Protein AF-A0A165YRF8-F1 (afdb_monomer_lite)

pLDDT: mean 79.05, std 19.68, range [34.28, 97.69]

Foldseek 3Di:
DDDDDDDDDDPPPDDPPDDPVVVLLVVLLVVVVVLVVVLVCCLVPPPCSVPLQPDFDPSVVPDPVLVVSLVVLVVVLVVLVVQLVVLVVQVPDPPDDPDDDDSVSSVLSSVLSVVLSVQCSGHNVSSVVCLVVCVGSSSPPPPPPPPPD

Sequence (149 aa):
MAAQVPGTQPPFFSPPPARNIAFEQFYNREILLDITTFIKNLIKYSPDGARWARLEGDEWRAEVMCTLIMNYLVDLRTREQSLWTEERARSDTPGRPEGSHDPRSHLETARGIGQVIEVISQGIPEFCSKWFSDDLVLGGKKKMSAVHE

Structure (mmCIF, N/CA/C/O backbone):
data_AF-A0A165YRF8-F1
#
_entry.id   AF-A0A165YRF8-F1
#
loop_
_atom_site.group_PDB
_atom_site.id
_atom_site.type_symbol
_atom_site.label_atom_id
_atom_site.label_alt_id
_atom_site.label_comp_id
_atom_site.label_asym_id
_atom_site.label_entity_id
_atom_site.label_seq_id
_atom_site.pdbx_PDB_ins_code
_atom_site.Cartn_x
_atom_site.Cartn_y
_atom_site.Cartn_z
_atom_site.occupancy
_atom_site.B_iso_or_equiv
_atom_site.auth_seq_id
_atom_site.auth_comp_id
_atom_site.auth_asym_id
_atom_site.auth_atom_id
_atom_site.pdbx_PDB_model_num
ATOM 1 N N . MET A 1 1 ? 26.354 17.738 -65.595 1.00 40.19 1 MET A N 1
ATOM 2 C CA . MET A 1 1 ? 26.433 16.469 -64.841 1.00 40.19 1 MET A CA 1
ATOM 3 C C . MET A 1 1 ? 26.232 16.801 -63.371 1.00 40.19 1 MET A C 1
ATOM 5 O O . MET A 1 1 ? 27.116 17.405 -62.785 1.00 40.19 1 MET A O 1
ATOM 9 N N . ALA A 1 2 ? 25.048 16.528 -62.822 1.00 39.34 2 ALA A N 1
ATOM 10 C CA . ALA A 1 2 ? 24.728 16.771 -61.415 1.00 39.34 2 ALA A CA 1
ATOM 11 C C . ALA A 1 2 ? 24.668 15.419 -60.692 1.00 39.34 2 ALA A C 1
ATOM 13 O O . ALA A 1 2 ? 23.962 14.518 -61.144 1.00 39.34 2 ALA A O 1
ATOM 14 N N . ALA A 1 3 ? 25.447 15.270 -59.621 1.00 45.94 3 ALA A N 1
ATOM 15 C CA . ALA A 1 3 ? 25.466 14.071 -58.794 1.00 45.94 3 ALA A CA 1
ATOM 16 C C . ALA A 1 3 ? 24.206 14.028 -57.915 1.00 45.94 3 ALA A C 1
ATOM 18 O O . ALA A 1 3 ? 23.936 14.965 -57.165 1.00 45.94 3 ALA A O 1
ATOM 19 N N . GLN A 1 4 ? 23.432 12.947 -58.020 1.00 41.69 4 GLN A N 1
ATOM 20 C CA . GLN A 1 4 ? 22.335 12.652 -57.102 1.00 41.69 4 GLN A CA 1
ATOM 21 C C . GLN A 1 4 ? 22.920 12.164 -55.773 1.00 41.69 4 GLN A C 1
ATOM 23 O O . GLN A 1 4 ? 23.625 11.158 -55.726 1.00 41.69 4 GLN A O 1
ATOM 28 N N . VAL A 1 5 ? 22.632 12.896 -54.699 1.00 52.56 5 VAL A N 1
ATOM 29 C CA . VAL A 1 5 ? 22.923 12.479 -53.324 1.00 52.56 5 VAL A CA 1
ATOM 30 C C . VAL A 1 5 ? 21.911 11.387 -52.942 1.00 52.56 5 VAL A C 1
ATOM 32 O O . VAL A 1 5 ? 20.710 11.622 -53.105 1.00 52.56 5 VAL A O 1
ATOM 35 N N . PRO A 1 6 ? 22.336 10.201 -52.465 1.00 47.78 6 PRO A N 1
ATOM 36 C CA . PRO A 1 6 ? 21.413 9.144 -52.069 1.00 47.78 6 PRO A CA 1
ATOM 37 C C . PRO A 1 6 ? 20.587 9.590 -50.863 1.00 47.78 6 PRO A C 1
ATOM 39 O O . PRO A 1 6 ? 21.135 10.059 -49.865 1.00 47.78 6 PRO A O 1
ATOM 42 N N . GLY A 1 7 ? 19.267 9.447 -50.978 1.00 47.25 7 GLY A N 1
ATOM 43 C CA . GLY A 1 7 ? 18.309 9.812 -49.946 1.00 47.25 7 GLY A CA 1
ATOM 44 C C . GLY A 1 7 ? 18.581 9.086 -48.633 1.00 47.25 7 GLY A C 1
ATOM 45 O O . GLY A 1 7 ? 18.598 7.858 -48.569 1.00 47.25 7 GLY A O 1
ATOM 46 N N . THR A 1 8 ? 18.762 9.869 -47.577 1.00 47.31 8 THR A N 1
ATOM 47 C CA . THR A 1 8 ? 18.742 9.427 -46.188 1.00 47.31 8 THR A CA 1
ATOM 48 C C . THR A 1 8 ? 17.373 8.804 -45.914 1.00 47.31 8 THR A C 1
ATOM 50 O O . THR A 1 8 ? 16.366 9.510 -45.845 1.00 47.31 8 THR A O 1
ATOM 53 N N . GLN A 1 9 ? 17.309 7.475 -45.801 1.00 50.47 9 GLN A N 1
ATOM 54 C CA . GLN A 1 9 ? 16.126 6.803 -45.267 1.00 50.47 9 GLN A CA 1
ATOM 55 C C . GLN A 1 9 ? 15.845 7.370 -43.865 1.00 50.47 9 GLN A C 1
ATOM 57 O O . GLN A 1 9 ? 16.775 7.446 -43.055 1.00 50.47 9 GLN A O 1
ATOM 62 N N . PRO A 1 10 ? 14.603 7.781 -43.550 1.00 49.47 10 PRO A N 1
ATOM 63 C CA . PRO A 1 10 ? 14.254 8.126 -42.181 1.00 49.47 10 PRO A CA 1
ATOM 64 C C . PRO A 1 10 ? 14.479 6.897 -41.284 1.00 49.47 10 PRO A C 1
ATOM 66 O O . PRO A 1 10 ? 14.277 5.769 -41.747 1.00 49.47 10 PRO A O 1
ATOM 69 N N . PRO A 1 11 ? 14.905 7.081 -40.021 1.00 51.44 11 PRO A N 1
ATOM 70 C CA . PRO A 1 11 ? 15.089 5.963 -39.110 1.00 51.44 11 PRO A CA 1
ATOM 71 C C . PRO A 1 11 ? 13.772 5.191 -39.009 1.00 51.44 11 PRO A C 1
ATOM 73 O O . PRO A 1 11 ? 12.718 5.771 -38.738 1.00 51.44 11 PRO A O 1
ATOM 76 N N . PHE A 1 12 ? 13.837 3.885 -39.272 1.00 48.25 12 PHE A N 1
ATOM 77 C CA . PHE A 1 12 ? 12.741 2.960 -39.024 1.00 48.25 12 PHE A CA 1
ATOM 78 C C . PHE A 1 12 ? 12.360 3.081 -37.545 1.00 48.25 12 PHE A C 1
ATOM 80 O O . PHE A 1 12 ? 13.074 2.600 -36.666 1.00 48.25 12 PHE A O 1
ATOM 87 N N . PHE A 1 13 ? 11.246 3.755 -37.262 1.00 46.62 13 PHE A N 1
ATOM 88 C CA . PHE A 1 13 ? 10.611 3.690 -35.957 1.00 46.62 13 PHE A CA 1
ATOM 89 C C . PHE A 1 13 ? 10.066 2.273 -35.803 1.00 46.62 13 PHE A C 1
ATOM 91 O O . PHE A 1 13 ? 8.979 1.959 -36.289 1.00 46.62 13 PHE A O 1
ATOM 98 N N . SER A 1 14 ? 10.841 1.400 -35.162 1.00 43.69 14 SER A N 1
ATOM 99 C CA . SER A 1 14 ? 10.311 0.133 -34.677 1.00 43.69 14 SER A CA 1
ATOM 100 C C . SER A 1 14 ? 9.107 0.446 -33.784 1.00 43.69 14 SER A C 1
ATOM 102 O O . SER A 1 14 ? 9.237 1.276 -32.875 1.00 43.69 14 SER A O 1
ATOM 104 N N . PRO A 1 15 ? 7.929 -0.155 -34.028 1.00 47.84 15 PRO A N 1
ATOM 105 C CA . PRO A 1 15 ? 6.814 -0.006 -33.110 1.00 47.84 15 PRO A CA 1
ATOM 106 C C . PRO A 1 15 ? 7.275 -0.453 -31.716 1.00 47.84 15 PRO A C 1
ATOM 108 O O . PRO A 1 15 ? 8.045 -1.415 -31.611 1.00 47.84 15 PRO A O 1
ATOM 111 N N . PRO A 1 16 ? 6.858 0.242 -30.642 1.00 54.28 16 PRO A N 1
ATOM 112 C CA . PRO A 1 16 ? 7.193 -0.185 -29.294 1.00 54.28 16 PRO A CA 1
ATOM 113 C C . PRO A 1 16 ? 6.757 -1.646 -29.107 1.00 54.28 16 PRO A C 1
ATOM 115 O O . PRO A 1 16 ? 5.730 -2.042 -29.672 1.00 54.28 16 PRO A O 1
ATOM 118 N N . PRO A 1 17 ? 7.525 -2.452 -28.350 1.00 56.06 17 PRO A N 1
ATOM 119 C CA . PRO A 1 17 ? 7.195 -3.852 -28.128 1.00 56.06 17 PRO A CA 1
ATOM 120 C C . PRO A 1 17 ? 5.745 -3.977 -27.655 1.00 56.06 17 PRO A C 1
ATOM 122 O O . PRO A 1 17 ? 5.265 -3.167 -26.857 1.00 56.06 17 PRO A O 1
ATOM 125 N N . ALA A 1 18 ? 5.032 -4.966 -28.198 1.00 59.34 18 ALA A N 1
ATOM 126 C CA . ALA A 1 18 ? 3.636 -5.194 -27.863 1.00 59.34 18 ALA A CA 1
ATOM 127 C C . ALA A 1 18 ? 3.495 -5.374 -26.344 1.00 59.34 18 ALA A C 1
ATOM 129 O O . ALA A 1 18 ? 4.175 -6.203 -25.738 1.00 59.34 18 ALA A O 1
ATOM 130 N N . ARG A 1 19 ? 2.614 -4.574 -25.737 1.00 62.22 19 ARG A N 1
ATOM 131 C CA . ARG A 1 19 ? 2.333 -4.593 -24.299 1.00 62.22 19 ARG A CA 1
ATOM 132 C C . ARG A 1 19 ? 1.914 -6.004 -23.887 1.00 62.22 19 ARG A C 1
ATOM 134 O O . ARG A 1 19 ? 0.892 -6.502 -24.364 1.00 62.22 19 ARG A O 1
ATOM 141 N N . ASN A 1 20 ? 2.659 -6.635 -22.982 1.00 71.50 20 ASN A N 1
ATOM 142 C CA . ASN A 1 20 ? 2.244 -7.907 -22.396 1.00 71.50 20 ASN A CA 1
ATOM 143 C C . ASN A 1 20 ? 1.233 -7.639 -21.272 1.00 71.50 20 ASN A C 1
ATOM 145 O O . ASN A 1 20 ? 1.565 -7.639 -20.089 1.00 71.50 20 ASN A O 1
ATOM 149 N N . ILE A 1 21 ? -0.012 -7.375 -21.674 1.00 71.88 21 ILE A N 1
ATOM 150 C CA . ILE A 1 21 ? -1.121 -7.024 -20.775 1.00 71.88 21 ILE A CA 1
ATOM 151 C C . ILE A 1 21 ? -1.328 -8.099 -19.696 1.00 71.88 21 ILE A C 1
ATOM 153 O O . ILE A 1 21 ? -1.638 -7.764 -18.558 1.00 71.88 21 ILE A O 1
ATOM 157 N N . ALA A 1 22 ? -1.126 -9.377 -20.031 1.00 74.81 22 ALA A N 1
ATOM 158 C CA . ALA A 1 22 ? -1.277 -10.479 -19.085 1.00 74.81 22 ALA A CA 1
ATOM 159 C C . ALA A 1 22 ? -0.212 -10.440 -17.976 1.00 74.81 22 ALA A C 1
ATOM 161 O O . ALA A 1 22 ? -0.542 -10.627 -16.807 1.00 74.81 22 ALA A O 1
ATOM 162 N N . PHE A 1 23 ? 1.045 -10.151 -18.330 1.00 77.38 23 PHE A N 1
ATOM 163 C CA . PHE A 1 23 ? 2.120 -9.984 -17.351 1.00 77.38 23 PHE A CA 1
ATOM 164 C C . PHE A 1 23 ? 1.865 -8.789 -16.430 1.00 77.38 23 PHE A C 1
ATOM 166 O O . PHE A 1 23 ? 1.986 -8.916 -15.219 1.00 77.38 23 PHE A O 1
ATOM 173 N N . GLU A 1 24 ? 1.464 -7.646 -16.986 1.00 76.56 24 GLU A N 1
ATOM 174 C CA . GLU A 1 24 ? 1.202 -6.438 -16.198 1.00 76.56 24 GLU A CA 1
ATOM 175 C C . GLU A 1 24 ? 0.030 -6.627 -15.224 1.00 76.56 24 GLU A 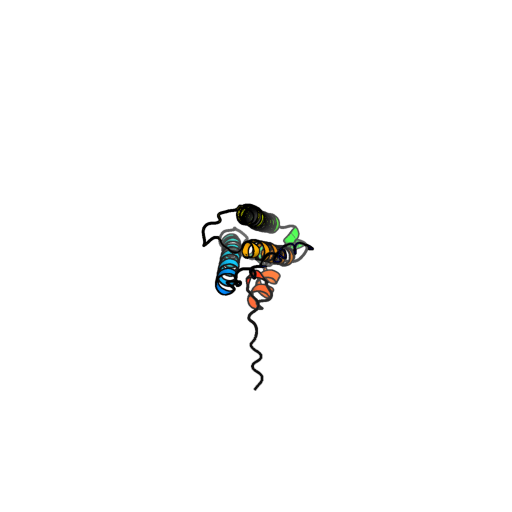C 1
ATOM 177 O O . GLU A 1 24 ? 0.110 -6.232 -14.064 1.00 76.56 24 GLU A O 1
ATOM 182 N N . GLN A 1 25 ? -1.047 -7.284 -15.668 1.00 79.00 25 GLN A N 1
ATOM 183 C CA . GLN A 1 25 ? -2.170 -7.640 -14.798 1.00 79.00 25 GLN A CA 1
ATOM 184 C C . GLN A 1 25 ? -1.748 -8.603 -13.687 1.00 79.00 25 GLN A C 1
ATOM 186 O O . GLN A 1 25 ? -2.156 -8.424 -12.542 1.00 79.00 25 GLN A O 1
ATOM 191 N N . PHE A 1 26 ? -0.929 -9.606 -14.013 1.00 83.69 26 PHE A N 1
ATOM 192 C CA . PHE A 1 26 ? -0.389 -10.532 -13.023 1.00 83.69 26 PHE A CA 1
ATOM 193 C C . PHE A 1 26 ? 0.481 -9.798 -11.994 1.00 83.69 26 PHE A C 1
ATOM 195 O O . PHE A 1 26 ? 0.231 -9.911 -10.800 1.00 83.69 26 PHE A O 1
ATOM 202 N N . TYR A 1 27 ? 1.432 -8.981 -12.450 1.00 85.19 27 TYR A N 1
ATOM 203 C CA . TYR A 1 27 ? 2.335 -8.215 -11.591 1.00 85.19 27 TYR A CA 1
ATOM 204 C C . TYR A 1 27 ? 1.581 -7.256 -10.660 1.00 85.19 27 TYR A C 1
ATOM 206 O O . TYR A 1 27 ? 1.788 -7.268 -9.448 1.00 85.19 27 TYR A O 1
ATOM 214 N N . ASN A 1 28 ? 0.637 -6.480 -11.202 1.00 86.31 28 ASN A N 1
ATOM 215 C CA . ASN A 1 28 ? -0.192 -5.574 -10.405 1.00 86.31 28 ASN A CA 1
ATOM 216 C C . ASN A 1 28 ? -1.015 -6.321 -9.351 1.00 86.31 28 ASN A C 1
ATOM 218 O O . ASN A 1 28 ? -1.148 -5.842 -8.224 1.00 86.31 28 ASN A O 1
ATOM 222 N N . ARG A 1 29 ? -1.533 -7.505 -9.696 1.00 86.31 29 ARG A N 1
ATOM 223 C CA . ARG A 1 29 ? -2.290 -8.348 -8.771 1.00 86.31 29 ARG A CA 1
ATOM 224 C C . ARG A 1 29 ? -1.423 -8.896 -7.640 1.00 86.31 29 ARG A C 1
ATOM 226 O O . ARG A 1 29 ? -1.908 -8.945 -6.514 1.00 86.31 29 ARG A O 1
ATOM 233 N N . GLU A 1 30 ? -0.176 -9.273 -7.911 1.00 90.25 30 GLU A N 1
ATOM 234 C CA . GLU A 1 30 ? 0.765 -9.731 -6.878 1.00 90.25 30 GLU A CA 1
ATOM 235 C C . GLU A 1 30 ? 1.088 -8.606 -5.886 1.00 90.25 30 GLU A C 1
ATOM 237 O O . GLU A 1 30 ? 0.945 -8.787 -4.681 1.00 90.25 30 GLU A O 1
ATOM 242 N N . ILE A 1 31 ? 1.400 -7.402 -6.375 1.00 92.00 31 ILE A N 1
ATOM 243 C CA . ILE A 1 31 ? 1.648 -6.225 -5.519 1.00 92.00 31 ILE A CA 1
ATOM 244 C C . ILE A 1 31 ? 0.435 -5.915 -4.641 1.00 92.00 31 ILE A C 1
ATOM 246 O O . ILE A 1 31 ? 0.533 -5.591 -3.457 1.00 92.00 31 ILE A O 1
ATOM 250 N N . LEU A 1 32 ? -0.743 -6.034 -5.230 1.00 90.44 32 LEU A N 1
ATOM 251 C CA . LEU A 1 32 ? -1.994 -5.795 -4.551 1.00 90.44 32 LEU A CA 1
ATOM 252 C C . LEU A 1 32 ? -2.317 -6.893 -3.507 1.00 90.44 32 LEU A C 1
ATOM 254 O O . LEU A 1 32 ? -2.858 -6.602 -2.432 1.00 90.44 32 LEU A O 1
ATOM 258 N N . LEU A 1 33 ? -1.946 -8.145 -3.782 1.00 91.50 33 LEU A N 1
ATOM 259 C CA . LEU A 1 33 ? -2.013 -9.253 -2.828 1.00 91.50 33 LEU A CA 1
ATOM 260 C C . LEU A 1 33 ? -1.048 -9.043 -1.652 1.00 91.50 33 LEU A C 1
ATOM 262 O O . LEU A 1 33 ? -1.427 -9.296 -0.507 1.00 91.50 33 LEU A O 1
ATOM 266 N N . ASP A 1 34 ? 0.153 -8.532 -1.907 1.00 94.31 34 ASP A N 1
ATOM 267 C CA . ASP A 1 34 ? 1.128 -8.202 -0.864 1.00 94.31 34 ASP A CA 1
ATOM 268 C C . ASP A 1 34 ? 0.587 -7.122 0.079 1.00 94.31 34 ASP A C 1
ATOM 270 O O . ASP A 1 34 ? 0.587 -7.307 1.300 1.00 94.31 34 ASP A O 1
ATOM 274 N N . ILE A 1 35 ? 0.025 -6.040 -0.473 1.00 95.12 35 ILE A N 1
ATOM 275 C CA . ILE A 1 35 ? -0.603 -4.967 0.313 1.00 95.12 35 ILE A CA 1
ATOM 276 C C . ILE A 1 35 ? -1.739 -5.515 1.185 1.00 95.12 35 ILE A C 1
ATOM 278 O O . ILE A 1 35 ? -1.785 -5.269 2.394 1.00 95.12 35 ILE A O 1
ATOM 282 N N . THR A 1 36 ? -2.665 -6.274 0.594 1.00 93.94 36 THR A N 1
ATOM 283 C CA . THR A 1 36 ? -3.811 -6.824 1.338 1.00 93.94 36 THR A CA 1
ATOM 284 C C . THR A 1 36 ? -3.378 -7.821 2.405 1.00 93.94 36 THR A C 1
ATOM 286 O O . THR A 1 36 ? -3.933 -7.822 3.506 1.00 93.94 36 THR A O 1
ATOM 289 N N . THR A 1 37 ? -2.365 -8.638 2.123 1.00 95.56 37 THR A N 1
ATOM 290 C CA . THR A 1 37 ? -1.791 -9.588 3.082 1.00 95.56 37 THR A CA 1
ATOM 291 C C . THR A 1 37 ? -1.132 -8.861 4.247 1.00 95.56 37 THR A C 1
ATOM 293 O O . THR A 1 37 ? -1.368 -9.224 5.401 1.00 95.56 37 THR A O 1
ATOM 296 N N . PHE A 1 38 ? -0.367 -7.804 3.971 1.00 96.25 38 PHE A N 1
ATOM 297 C CA . PHE A 1 38 ? 0.239 -6.964 4.997 1.00 96.25 38 PHE A CA 1
ATOM 298 C C . PHE A 1 38 ? -0.820 -6.364 5.932 1.00 96.25 38 PHE A C 1
ATOM 300 O O . PHE A 1 38 ? -0.766 -6.582 7.145 1.00 96.25 38 PHE A O 1
ATOM 307 N N . ILE A 1 39 ? -1.841 -5.707 5.374 1.00 96.06 39 ILE A N 1
ATOM 308 C CA . ILE A 1 39 ? -2.932 -5.099 6.153 1.00 96.06 39 ILE A CA 1
ATOM 309 C C . ILE A 1 39 ? -3.680 -6.165 6.960 1.00 96.06 39 ILE A C 1
ATOM 311 O O . ILE A 1 39 ? -3.896 -6.004 8.160 1.00 96.06 39 ILE A O 1
ATOM 315 N N . LYS A 1 40 ? -4.033 -7.296 6.339 1.00 95.81 40 LYS A N 1
ATOM 316 C CA . LYS A 1 40 ? -4.729 -8.400 7.014 1.00 95.81 40 LYS A CA 1
ATOM 317 C C . LYS A 1 40 ? -3.925 -8.948 8.191 1.00 95.81 40 LYS A C 1
ATOM 319 O O . LYS A 1 40 ? -4.504 -9.252 9.235 1.00 95.81 40 LYS A O 1
ATOM 324 N N . ASN A 1 41 ? -2.610 -9.073 8.040 1.00 96.62 41 ASN A N 1
ATOM 325 C CA . ASN A 1 41 ? -1.736 -9.525 9.115 1.00 96.62 41 ASN A CA 1
ATOM 326 C C . ASN A 1 41 ? -1.678 -8.500 10.252 1.00 96.62 41 ASN A C 1
ATOM 328 O O . ASN A 1 41 ? -1.793 -8.896 11.410 1.00 96.62 41 ASN A O 1
ATOM 332 N N . LEU A 1 42 ? -1.597 -7.202 9.950 1.00 96.31 42 LEU A N 1
ATOM 333 C CA . LEU A 1 42 ? -1.675 -6.164 10.981 1.00 96.31 42 LEU A CA 1
ATOM 334 C C . LEU A 1 42 ? -2.985 -6.248 11.765 1.00 96.31 42 LEU A C 1
ATOM 336 O O . LEU A 1 42 ? -2.958 -6.260 12.992 1.00 96.31 42 LEU A O 1
ATOM 340 N N . ILE A 1 43 ? -4.125 -6.382 11.084 1.00 96.56 43 ILE A N 1
ATOM 341 C CA . ILE A 1 43 ? -5.435 -6.515 11.742 1.00 96.56 43 ILE A CA 1
ATOM 342 C C . ILE A 1 43 ? -5.484 -7.775 12.613 1.00 96.56 43 ILE A C 1
ATOM 344 O O . ILE A 1 43 ? -5.992 -7.746 13.727 1.00 96.56 43 ILE A O 1
ATOM 348 N N . LYS A 1 44 ? -4.963 -8.900 12.119 1.00 96.88 44 LYS A N 1
ATOM 349 C CA . LYS A 1 44 ? -5.035 -10.183 12.827 1.00 96.88 44 LYS A CA 1
ATOM 350 C C . LYS A 1 44 ? -4.141 -10.238 14.066 1.00 96.88 44 LYS A C 1
ATOM 352 O O . LYS A 1 44 ? -4.508 -10.891 15.039 1.00 96.88 44 LYS A O 1
ATOM 357 N N . TYR A 1 45 ? -2.959 -9.631 13.997 1.00 96.62 45 TYR A N 1
ATOM 358 C CA . TYR A 1 45 ? -1.915 -9.802 15.008 1.00 96.62 45 TYR A CA 1
ATOM 359 C C . TYR A 1 45 ? -1.723 -8.582 15.920 1.00 96.62 45 TYR A C 1
ATOM 361 O O . TYR A 1 45 ? -0.993 -8.688 16.903 1.00 96.62 45 TYR A O 1
ATOM 369 N N . SER A 1 46 ? -2.375 -7.447 15.647 1.00 95.38 46 SER A N 1
ATOM 370 C CA . SER A 1 46 ? -2.380 -6.308 16.574 1.00 95.38 46 SER A CA 1
ATOM 371 C C . SER A 1 46 ? -3.403 -6.503 17.710 1.00 95.38 46 SER A C 1
ATOM 373 O O . SER A 1 46 ? -4.498 -7.015 17.462 1.00 95.38 46 SER A O 1
ATOM 375 N N . PRO A 1 47 ? -3.088 -6.086 18.955 1.00 93.69 47 PRO A N 1
ATOM 376 C CA . PRO A 1 47 ? -3.971 -6.270 20.114 1.00 93.69 47 PRO A CA 1
ATOM 377 C C . PRO A 1 47 ? -5.379 -5.675 19.958 1.00 93.69 47 PRO A C 1
ATOM 379 O O . PRO A 1 47 ? -6.343 -6.228 20.480 1.00 93.69 47 PRO A O 1
ATOM 382 N N . ASP A 1 48 ? -5.511 -4.569 19.230 1.00 94.50 48 ASP A N 1
ATOM 383 C CA . ASP A 1 48 ? -6.766 -3.861 18.975 1.00 94.50 48 ASP A CA 1
ATOM 384 C C . ASP A 1 48 ? -7.105 -3.779 17.475 1.00 94.50 48 ASP A C 1
ATOM 386 O O . ASP A 1 48 ? -7.866 -2.912 17.049 1.00 94.50 48 ASP A O 1
ATOM 390 N N . GLY A 1 49 ? -6.604 -4.740 16.688 1.00 94.50 49 GLY A N 1
ATOM 391 C CA . GLY A 1 49 ? -6.838 -4.907 15.249 1.00 94.50 49 GLY A CA 1
ATOM 392 C C . GLY A 1 49 ? -8.261 -4.659 14.784 1.00 94.50 49 GLY A C 1
ATOM 393 O O . GLY A 1 49 ? -8.522 -3.867 13.882 1.00 94.50 49 GLY A O 1
ATOM 394 N N . ALA A 1 50 ? -9.207 -5.324 15.442 1.00 95.56 50 ALA A N 1
ATOM 395 C CA . ALA A 1 50 ? -10.621 -5.219 15.108 1.00 95.56 50 ALA A CA 1
ATOM 396 C C . ALA A 1 50 ? -11.220 -3.830 15.395 1.00 95.56 50 ALA A C 1
ATOM 398 O O . ALA A 1 50 ? -12.242 -3.491 14.799 1.00 95.56 50 ALA A O 1
ATOM 399 N N . ARG A 1 51 ? -10.620 -3.052 16.309 1.00 97.25 51 ARG A N 1
ATOM 400 C CA . ARG A 1 51 ? -11.062 -1.697 16.660 1.00 97.25 51 ARG A CA 1
ATOM 401 C C . ARG A 1 51 ? -10.592 -0.713 15.600 1.00 97.25 51 ARG A C 1
ATOM 403 O O . ARG A 1 51 ? -11.429 -0.106 14.941 1.00 97.25 51 ARG A O 1
ATOM 410 N N . TRP A 1 52 ? -9.278 -0.579 15.414 1.00 96.38 52 TRP A N 1
ATOM 411 C CA . TRP A 1 52 ? -8.742 0.460 14.532 1.00 96.38 52 TRP A CA 1
ATOM 412 C C . TRP A 1 52 ? -9.081 0.215 13.058 1.00 96.38 52 TRP A C 1
ATOM 414 O O . TRP A 1 52 ? -9.250 1.169 12.310 1.00 96.38 52 TRP A O 1
ATOM 424 N N . ALA A 1 53 ? -9.268 -1.040 12.634 1.00 96.44 53 ALA A N 1
ATOM 425 C CA . ALA A 1 53 ? -9.624 -1.364 11.249 1.00 96.44 53 ALA A CA 1
ATOM 426 C C . ALA A 1 53 ? -11.038 -0.917 10.836 1.00 96.44 53 ALA A C 1
ATOM 428 O O . ALA A 1 53 ? -11.378 -0.987 9.658 1.00 96.44 53 ALA A O 1
ATOM 429 N N . ARG A 1 54 ? -11.876 -0.508 11.795 1.00 96.75 54 ARG A N 1
ATOM 430 C CA . ARG A 1 54 ? -13.225 0.024 11.547 1.00 96.75 54 ARG A CA 1
ATOM 431 C C . ARG A 1 54 ? -13.277 1.547 11.568 1.00 96.75 54 ARG A C 1
ATOM 433 O O . ARG A 1 54 ? -14.343 2.100 11.331 1.00 96.75 54 ARG A O 1
ATOM 440 N N . LEU A 1 55 ? -12.172 2.202 11.916 1.00 96.88 55 LEU A N 1
ATOM 441 C CA . LEU A 1 55 ? -12.112 3.653 11.965 1.00 96.88 55 LEU A CA 1
ATOM 442 C C . LEU A 1 55 ? -12.018 4.218 10.548 1.00 96.88 55 LEU A C 1
ATOM 444 O O . LEU A 1 55 ? -11.445 3.602 9.644 1.00 96.88 55 LEU A O 1
ATOM 448 N N . GLU A 1 56 ? -12.562 5.417 10.386 1.00 95.94 56 GLU A N 1
ATOM 449 C CA . GLU A 1 56 ? -12.600 6.165 9.133 1.00 95.94 56 GLU A CA 1
ATOM 450 C C . GLU A 1 56 ? -12.306 7.644 9.407 1.00 95.94 56 GLU A C 1
ATOM 452 O O . GLU A 1 56 ? -12.347 8.109 10.550 1.00 95.94 56 GLU A O 1
ATOM 457 N N . GLY A 1 57 ? -11.992 8.397 8.353 1.00 94.25 57 GLY A N 1
ATOM 458 C CA . GLY A 1 57 ? -11.816 9.844 8.440 1.00 94.25 57 GLY A CA 1
ATOM 459 C C . GLY A 1 57 ? -10.731 10.252 9.440 1.00 94.25 57 GLY A C 1
ATOM 460 O O . GLY A 1 57 ? -9.615 9.737 9.410 1.00 94.25 57 GLY A O 1
ATOM 461 N N . ASP A 1 58 ? -11.038 11.215 10.304 1.00 95.88 58 ASP A N 1
ATOM 462 C CA . ASP A 1 58 ? -10.051 11.800 11.218 1.00 95.88 58 ASP A CA 1
ATOM 463 C C . ASP A 1 58 ? -9.648 10.850 12.352 1.00 95.88 58 ASP A C 1
ATOM 465 O O . ASP A 1 58 ? -8.486 10.849 12.759 1.00 95.88 58 ASP A O 1
ATOM 469 N N . GLU A 1 59 ? -10.565 9.995 12.813 1.00 95.94 59 GLU A N 1
ATOM 470 C CA . GLU A 1 59 ? -10.261 8.978 13.827 1.00 95.94 59 GLU A CA 1
ATOM 471 C C . GLU A 1 59 ? -9.229 7.986 13.296 1.00 95.94 59 GLU A C 1
ATOM 473 O O . GLU A 1 59 ? -8.263 7.662 13.981 1.00 95.94 59 GLU A O 1
ATOM 478 N N . TRP A 1 60 ? -9.381 7.572 12.037 1.00 96.81 60 TRP A N 1
ATOM 479 C CA . TRP A 1 60 ? -8.399 6.733 11.365 1.00 96.81 60 TRP A CA 1
ATOM 480 C C . TRP A 1 60 ? -7.054 7.438 11.176 1.00 96.81 60 TRP A C 1
ATOM 482 O O . TRP A 1 60 ? -6.010 6.853 11.460 1.00 96.81 60 TRP A O 1
ATOM 492 N N . ARG A 1 61 ? -7.049 8.703 10.736 1.00 94.88 61 ARG A N 1
ATOM 493 C CA . ARG A 1 61 ? -5.806 9.476 10.542 1.00 94.88 61 ARG A CA 1
ATOM 494 C C . ARG A 1 61 ? -5.009 9.666 11.833 1.00 94.88 61 ARG A C 1
ATOM 496 O O . ARG A 1 61 ? -3.793 9.827 11.763 1.00 94.88 61 ARG A O 1
ATOM 503 N N . ALA A 1 62 ? -5.674 9.658 12.986 1.00 95.31 62 ALA A N 1
ATOM 504 C CA . ALA A 1 62 ? -5.028 9.765 14.289 1.00 95.31 62 ALA A CA 1
ATOM 505 C C . ALA A 1 62 ? -4.390 8.445 14.771 1.00 95.31 62 ALA A C 1
ATOM 507 O O . ALA A 1 62 ? -3.559 8.469 15.679 1.00 95.31 62 ALA A O 1
ATOM 508 N N . GLU A 1 63 ? -4.745 7.296 14.185 1.00 95.69 63 GLU A N 1
ATOM 509 C CA . GLU A 1 63 ? -4.217 5.995 14.601 1.00 95.69 63 GLU A CA 1
ATOM 510 C C . GLU A 1 63 ? -2.769 5.773 14.145 1.00 95.69 63 GLU A C 1
ATOM 512 O O . GLU A 1 63 ? -2.391 5.987 12.988 1.00 95.69 63 GLU A O 1
ATOM 517 N N . VAL A 1 64 ? -1.956 5.201 15.037 1.00 95.88 64 VAL A N 1
ATOM 518 C CA . VAL A 1 64 ? -0.570 4.801 14.726 1.00 95.88 64 VAL A CA 1
ATOM 519 C C . VAL A 1 64 ? -0.530 3.793 13.573 1.00 95.88 64 VAL A C 1
ATOM 521 O O . VAL A 1 64 ? 0.378 3.828 12.741 1.00 95.88 64 VAL A O 1
ATOM 524 N N . MET A 1 65 ? -1.538 2.923 13.484 1.00 96.19 65 MET A N 1
ATOM 525 C CA . MET A 1 65 ? -1.642 1.924 12.418 1.00 96.19 65 MET A CA 1
ATOM 526 C C . MET A 1 65 ? -1.840 2.556 11.043 1.00 96.19 65 MET A C 1
ATOM 528 O O . MET A 1 65 ? -1.271 2.060 10.071 1.00 96.19 65 MET A O 1
ATOM 532 N N . CYS A 1 66 ? -2.557 3.682 10.960 1.00 96.06 66 CYS A N 1
ATOM 533 C CA . CYS A 1 66 ? -2.655 4.452 9.725 1.00 96.06 66 CYS A CA 1
ATOM 534 C C . CYS A 1 66 ? -1.269 4.914 9.278 1.00 96.06 66 CYS A C 1
ATOM 536 O O . CYS A 1 66 ? -0.857 4.629 8.158 1.00 96.06 66 CYS A O 1
ATOM 538 N N . THR A 1 67 ? -0.490 5.509 10.184 1.00 96.25 67 THR A N 1
ATOM 539 C CA . THR A 1 67 ? 0.875 5.967 9.873 1.00 96.25 67 THR A CA 1
ATOM 540 C C . THR A 1 67 ? 1.763 4.817 9.389 1.00 96.25 67 THR A C 1
ATOM 542 O O . THR A 1 67 ? 2.466 4.950 8.389 1.00 96.25 67 THR A O 1
ATOM 545 N N . LEU A 1 68 ? 1.703 3.664 10.059 1.00 96.69 68 LEU A N 1
ATOM 546 C CA . LEU A 1 68 ? 2.497 2.488 9.704 1.00 96.69 68 LEU A CA 1
ATOM 547 C C . LEU A 1 68 ? 2.142 1.947 8.312 1.00 96.69 68 LEU A C 1
ATOM 549 O O . LEU A 1 68 ? 3.037 1.659 7.516 1.00 96.69 68 LEU A O 1
ATOM 553 N N . ILE A 1 69 ? 0.849 1.840 8.002 1.00 97.62 69 ILE A N 1
ATOM 554 C CA . ILE A 1 69 ? 0.386 1.376 6.691 1.00 97.62 69 ILE A CA 1
ATOM 555 C C . ILE A 1 69 ? 0.755 2.382 5.602 1.00 97.62 69 ILE A C 1
ATOM 557 O O . ILE A 1 69 ? 1.259 1.988 4.552 1.00 97.62 69 ILE A O 1
ATOM 561 N N . MET A 1 70 ? 0.563 3.676 5.854 1.00 97.69 70 MET A N 1
ATOM 562 C CA . MET A 1 70 ? 0.886 4.723 4.889 1.00 97.69 70 MET A CA 1
ATOM 563 C C . MET A 1 70 ? 2.384 4.761 4.577 1.00 97.69 70 MET A C 1
ATOM 565 O O . MET A 1 70 ? 2.745 4.841 3.406 1.00 97.69 70 MET A O 1
ATOM 569 N N . ASN A 1 71 ? 3.253 4.614 5.581 1.00 97.62 71 ASN A N 1
ATOM 570 C CA . ASN A 1 71 ? 4.700 4.535 5.366 1.00 97.62 71 ASN A CA 1
ATOM 571 C C . ASN A 1 71 ? 5.081 3.323 4.508 1.00 97.62 71 ASN A C 1
ATOM 573 O O . ASN A 1 71 ? 5.787 3.481 3.517 1.00 97.62 71 ASN A O 1
ATOM 577 N N . TYR A 1 72 ? 4.541 2.139 4.818 1.00 97.56 72 TYR A N 1
ATOM 578 C CA . TYR A 1 72 ? 4.764 0.940 4.004 1.00 97.56 72 TYR A CA 1
ATOM 579 C C . TYR A 1 72 ? 4.361 1.152 2.534 1.00 97.56 72 TYR A C 1
ATOM 581 O O . TYR A 1 72 ? 5.106 0.791 1.623 1.00 97.56 72 TYR A O 1
ATOM 589 N N . LEU A 1 73 ? 3.203 1.768 2.286 1.00 97.38 73 LEU A N 1
ATOM 590 C CA . LEU A 1 73 ? 2.720 2.025 0.927 1.00 97.38 73 LEU A CA 1
ATOM 591 C C . LEU A 1 73 ? 3.559 3.077 0.193 1.00 97.38 73 LEU A C 1
ATOM 593 O O . LEU A 1 73 ? 3.800 2.941 -1.007 1.00 97.38 73 LEU A O 1
ATOM 597 N N . VAL A 1 74 ? 4.008 4.121 0.892 1.00 97.25 74 VAL A N 1
ATOM 598 C CA . VAL A 1 74 ? 4.906 5.142 0.334 1.00 97.25 74 VAL A CA 1
ATOM 599 C C . VAL A 1 74 ? 6.254 4.527 -0.039 1.00 97.25 74 VAL A C 1
ATOM 601 O O . VAL A 1 74 ? 6.752 4.788 -1.138 1.00 97.25 74 VAL A O 1
ATOM 604 N N . ASP A 1 75 ? 6.808 3.662 0.809 1.00 97.31 75 ASP A N 1
ATOM 605 C CA . ASP A 1 75 ? 8.054 2.944 0.533 1.00 97.31 75 ASP A CA 1
ATOM 606 C C . ASP A 1 75 ? 7.897 2.006 -0.667 1.00 97.31 75 ASP A C 1
ATOM 608 O O . ASP A 1 75 ? 8.726 2.010 -1.581 1.00 97.31 75 ASP A O 1
ATOM 612 N N . LEU A 1 76 ? 6.794 1.253 -0.723 1.00 96.06 76 LEU A N 1
ATOM 613 C CA . LEU A 1 76 ? 6.484 0.360 -1.839 1.00 96.06 76 LEU A CA 1
ATOM 614 C C . LEU A 1 76 ? 6.335 1.135 -3.155 1.00 96.06 76 LEU A C 1
ATOM 616 O O . LEU A 1 76 ? 6.921 0.760 -4.169 1.00 96.06 76 LEU A O 1
ATOM 620 N N . ARG A 1 77 ? 5.620 2.265 -3.140 1.00 95.50 77 ARG A N 1
ATOM 621 C CA . ARG A 1 77 ? 5.500 3.156 -4.303 1.00 95.50 77 ARG A CA 1
ATOM 622 C C . ARG A 1 77 ? 6.859 3.684 -4.751 1.00 95.50 77 ARG A C 1
ATOM 624 O O . ARG A 1 77 ? 7.137 3.707 -5.948 1.00 95.50 77 ARG A O 1
ATOM 631 N N . THR A 1 78 ? 7.689 4.113 -3.805 1.00 94.81 78 THR A N 1
ATOM 632 C CA . THR A 1 78 ? 9.029 4.644 -4.084 1.00 94.81 78 THR A CA 1
ATOM 633 C C . THR A 1 78 ? 9.913 3.570 -4.711 1.00 94.81 78 THR A C 1
ATOM 635 O O . THR A 1 78 ? 10.603 3.838 -5.692 1.00 94.81 78 THR A O 1
ATOM 638 N N . ARG A 1 79 ? 9.840 2.329 -4.217 1.00 94.38 79 ARG A N 1
ATOM 639 C CA . ARG A 1 79 ? 10.535 1.180 -4.806 1.00 94.38 79 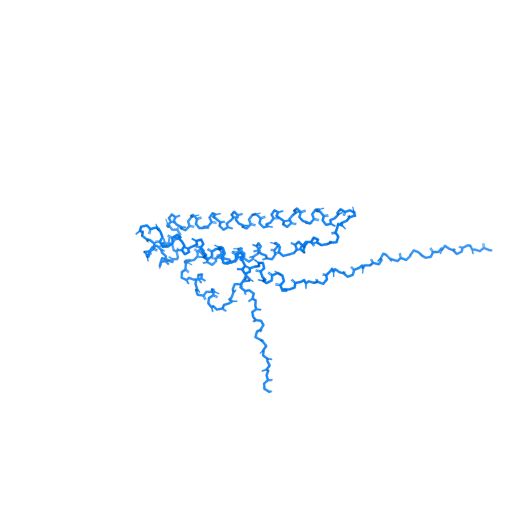ARG A CA 1
ATOM 640 C C . ARG A 1 79 ? 10.135 0.957 -6.265 1.00 94.38 79 ARG A C 1
ATOM 642 O O . ARG A 1 79 ? 11.020 0.841 -7.108 1.00 94.38 79 ARG A O 1
ATOM 649 N N . GLU A 1 80 ? 8.841 0.948 -6.579 1.00 93.44 80 GLU A N 1
ATOM 650 C CA . GLU A 1 80 ? 8.368 0.790 -7.964 1.00 93.44 80 GLU A CA 1
ATOM 651 C C . GLU A 1 80 ? 8.830 1.942 -8.873 1.00 93.44 80 GLU A C 1
ATOM 653 O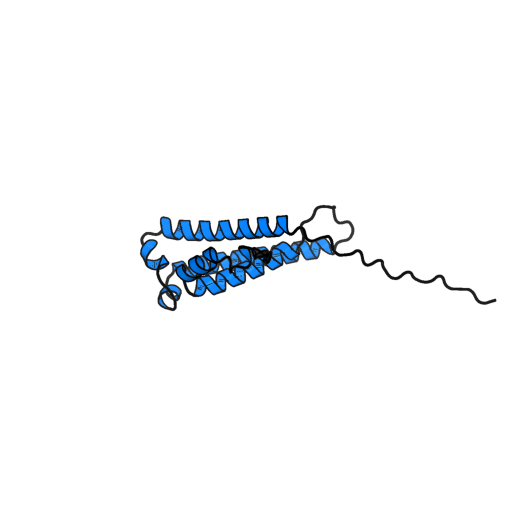 O . GLU A 1 80 ? 9.240 1.723 -10.011 1.00 93.44 80 GLU A O 1
ATOM 658 N N . GLN A 1 81 ? 8.843 3.179 -8.370 1.00 91.44 81 GLN A N 1
ATOM 659 C CA . GLN A 1 81 ? 9.365 4.328 -9.120 1.00 91.44 81 GLN A CA 1
ATOM 660 C C . GLN A 1 81 ? 10.871 4.222 -9.396 1.00 91.44 81 GLN A C 1
ATOM 662 O O . GLN A 1 81 ? 11.326 4.576 -10.491 1.00 91.44 81 GLN A O 1
ATOM 667 N N . SER A 1 82 ? 11.642 3.722 -8.429 1.00 91.81 82 SER A N 1
ATOM 668 C CA . SER A 1 82 ? 13.070 3.452 -8.601 1.00 91.81 82 SER A CA 1
ATOM 669 C C . SER A 1 82 ? 13.303 2.364 -9.647 1.00 91.81 82 SER A C 1
ATOM 671 O O . SER A 1 82 ? 14.084 2.584 -10.570 1.00 91.81 82 SER A O 1
ATOM 673 N N . LEU A 1 83 ? 12.557 1.252 -9.585 1.00 88.88 83 LEU A N 1
ATOM 674 C CA . LEU A 1 83 ? 12.625 0.177 -10.582 1.00 88.88 83 LEU A CA 1
ATOM 675 C C . LEU A 1 83 ? 12.306 0.690 -11.990 1.00 88.88 83 LEU A C 1
ATOM 677 O O . LEU A 1 83 ? 13.065 0.431 -12.921 1.00 88.88 83 LEU A O 1
ATOM 681 N N . TRP A 1 84 ? 11.255 1.501 -12.143 1.00 87.56 84 TRP A N 1
ATOM 682 C CA . TRP A 1 84 ? 10.948 2.149 -13.421 1.00 87.56 84 TRP A CA 1
ATOM 683 C C . TRP A 1 84 ? 12.119 2.988 -13.949 1.00 87.56 84 TRP A C 1
ATOM 685 O O . TRP A 1 84 ? 12.456 2.912 -15.132 1.00 87.56 84 TRP A O 1
ATOM 695 N N . THR A 1 85 ? 12.743 3.791 -13.084 1.00 86.75 85 THR A N 1
ATOM 696 C CA . THR A 1 85 ? 13.863 4.666 -13.463 1.00 86.75 85 THR A CA 1
ATOM 697 C C . THR A 1 85 ? 15.082 3.850 -13.889 1.00 86.75 85 THR A C 1
ATOM 699 O O . THR A 1 85 ? 15.695 4.144 -14.917 1.00 86.75 85 THR A O 1
ATOM 702 N N . GLU A 1 86 ? 15.407 2.797 -13.136 1.00 86.81 86 GLU A N 1
ATOM 703 C CA . GLU A 1 86 ? 16.507 1.883 -13.440 1.00 86.81 86 GLU A CA 1
ATOM 704 C C . GLU A 1 86 ? 16.284 1.131 -14.753 1.00 86.81 86 GLU A C 1
ATOM 706 O O . GLU A 1 86 ? 17.176 1.091 -15.603 1.00 86.81 86 GLU A O 1
ATOM 711 N N . GLU A 1 87 ? 15.099 0.554 -14.955 1.00 82.81 87 GLU A N 1
ATOM 712 C CA . GLU A 1 87 ? 14.782 -0.177 -16.181 1.00 82.81 87 GLU A CA 1
ATOM 713 C C . GLU A 1 87 ? 14.744 0.740 -17.402 1.00 82.81 87 GLU A C 1
ATOM 715 O O . GLU A 1 87 ? 15.223 0.358 -18.472 1.00 82.81 87 GLU A O 1
ATOM 720 N N . ARG A 1 88 ? 14.248 1.973 -17.246 1.00 81.75 88 ARG A N 1
ATOM 721 C CA . ARG A 1 88 ? 14.271 2.978 -18.310 1.00 81.75 88 ARG A CA 1
ATOM 722 C C . ARG A 1 88 ? 15.703 3.336 -18.705 1.00 81.75 88 ARG A C 1
ATOM 724 O O . ARG A 1 88 ? 16.030 3.261 -19.887 1.00 81.75 88 ARG A O 1
ATOM 731 N N . ALA A 1 89 ? 16.569 3.627 -17.735 1.00 80.75 89 ALA A N 1
ATOM 732 C CA . ALA A 1 89 ? 17.978 3.923 -17.997 1.00 80.75 89 ALA A CA 1
ATOM 733 C C . ALA A 1 89 ? 18.699 2.745 -18.683 1.00 80.75 89 ALA A C 1
ATOM 735 O O . ALA A 1 89 ? 19.491 2.943 -19.604 1.00 80.75 89 ALA A O 1
ATOM 736 N N . ARG A 1 90 ? 18.380 1.503 -18.291 1.00 75.69 90 ARG A N 1
ATOM 737 C CA . ARG A 1 90 ? 18.898 0.292 -18.952 1.00 75.69 90 ARG A CA 1
ATOM 738 C C . ARG A 1 90 ? 18.347 0.116 -20.370 1.00 75.69 90 ARG A C 1
ATOM 740 O O . ARG A 1 90 ? 19.075 -0.356 -21.239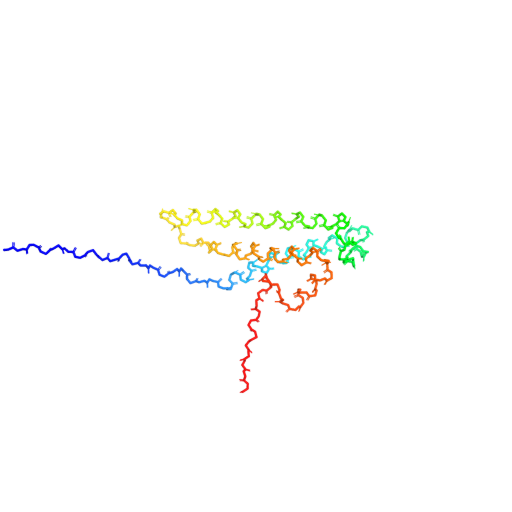 1.00 75.69 90 ARG A O 1
ATOM 747 N N . SER A 1 91 ? 17.092 0.493 -20.623 1.00 67.31 91 SER A N 1
ATOM 748 C CA . SER A 1 91 ? 16.463 0.386 -21.949 1.00 67.31 91 SER A CA 1
ATOM 749 C C . SER A 1 91 ? 17.055 1.345 -22.986 1.00 67.31 91 SER A C 1
ATOM 751 O O . SER A 1 91 ? 17.063 1.020 -24.170 1.00 67.31 91 SER A O 1
ATOM 753 N N . ASP A 1 92 ? 17.624 2.463 -22.533 1.00 66.88 92 ASP A N 1
ATOM 754 C CA . ASP A 1 92 ? 18.307 3.447 -23.379 1.00 66.88 92 ASP A CA 1
ATOM 755 C C . ASP A 1 92 ? 19.765 3.040 -23.711 1.00 66.88 92 ASP A C 1
ATOM 757 O O . ASP A 1 92 ? 20.465 3.748 -24.436 1.00 66.88 92 ASP A O 1
ATOM 761 N N . THR A 1 93 ? 20.241 1.888 -23.211 1.00 69.31 93 THR A N 1
ATOM 762 C CA . THR A 1 93 ? 21.607 1.393 -23.451 1.00 69.31 93 THR A CA 1
ATOM 763 C C . THR A 1 93 ? 21.676 0.515 -24.720 1.00 69.31 93 THR A C 1
ATOM 765 O O . THR A 1 93 ? 20.928 -0.462 -24.827 1.00 69.31 93 THR A O 1
ATOM 768 N N . PRO A 1 94 ? 22.578 0.793 -25.686 1.00 58.81 94 PRO A N 1
ATOM 769 C CA . PRO A 1 94 ? 22.750 -0.038 -26.882 1.00 58.81 94 PRO A CA 1
ATOM 770 C C . PRO A 1 94 ? 23.201 -1.469 -26.536 1.00 58.81 94 PRO A C 1
ATOM 772 O O . PRO A 1 94 ? 24.128 -1.645 -25.751 1.00 58.81 94 PRO A O 1
ATOM 775 N N . GLY A 1 95 ? 22.593 -2.491 -27.155 1.00 62.84 95 GLY A N 1
ATOM 776 C CA . GLY A 1 95 ? 22.973 -3.906 -26.965 1.00 62.84 95 GLY A CA 1
ATOM 777 C C . GLY A 1 95 ? 22.118 -4.694 -25.962 1.00 62.84 95 GLY A C 1
ATOM 778 O O . GLY A 1 95 ? 22.583 -5.683 -25.398 1.00 62.84 95 GLY A O 1
ATOM 779 N N . ARG A 1 96 ? 20.876 -4.253 -25.727 1.00 59.16 96 ARG A N 1
ATOM 780 C CA . ARG A 1 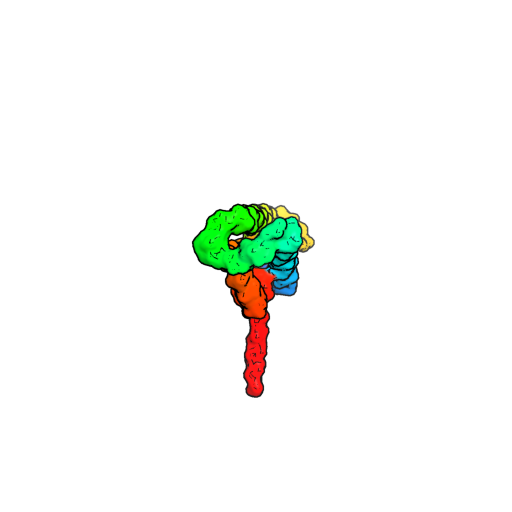96 ? 19.921 -4.865 -24.790 1.00 59.16 96 ARG A CA 1
ATOM 781 C C . ARG A 1 96 ? 19.765 -6.384 -25.022 1.00 59.16 96 ARG A C 1
ATOM 783 O O . ARG A 1 96 ? 19.461 -6.785 -26.145 1.00 59.16 96 ARG A O 1
ATOM 790 N N . PRO A 1 97 ? 19.868 -7.219 -23.971 1.00 55.22 97 PRO A N 1
ATOM 791 C CA . PRO A 1 97 ? 19.424 -8.606 -24.041 1.00 55.22 97 PRO A CA 1
ATOM 792 C C . PRO A 1 97 ? 17.907 -8.654 -24.275 1.00 55.22 97 PRO A C 1
ATOM 794 O O . PRO A 1 97 ? 17.139 -8.021 -23.539 1.00 55.22 97 PRO A O 1
ATOM 797 N N . GLU A 1 98 ? 17.469 -9.400 -25.290 1.00 47.94 98 GLU A N 1
ATOM 798 C CA . GLU A 1 98 ? 16.055 -9.720 -25.505 1.00 47.94 98 GLU A CA 1
ATOM 799 C C . GLU A 1 98 ? 15.494 -10.402 -24.246 1.00 47.94 98 GLU A C 1
ATOM 801 O O . GLU A 1 98 ? 15.981 -11.452 -23.834 1.00 47.94 98 GLU A O 1
ATOM 806 N N . GLY A 1 99 ? 14.499 -9.781 -23.600 1.00 53.50 99 GLY A N 1
ATOM 807 C CA . GLY A 1 99 ? 13.824 -10.351 -22.426 1.00 53.50 99 GLY A CA 1
ATOM 808 C C . GLY A 1 99 ? 13.665 -9.437 -21.210 1.00 53.50 99 GLY A C 1
ATOM 809 O O . GLY A 1 99 ? 13.051 -9.860 -20.237 1.00 53.50 99 GLY A O 1
ATOM 810 N N . SER A 1 100 ? 14.166 -8.196 -21.223 1.00 55.56 100 SER A N 1
ATOM 811 C CA . SER A 1 100 ? 13.892 -7.281 -20.100 1.00 55.56 100 SER A CA 1
ATOM 812 C C . SER A 1 100 ? 12.434 -6.804 -20.107 1.00 55.56 100 SER A C 1
ATOM 814 O O . SER A 1 100 ? 11.860 -6.535 -21.169 1.00 55.56 100 SER A O 1
ATOM 816 N N . HIS A 1 101 ? 11.849 -6.724 -18.909 1.00 61.00 101 HIS A N 1
ATOM 817 C CA . HIS A 1 101 ? 10.456 -6.348 -18.679 1.00 61.00 101 HIS A CA 1
ATOM 818 C C . HIS A 1 101 ? 10.122 -4.972 -19.275 1.00 61.00 101 HIS A C 1
ATOM 820 O O . HIS A 1 101 ? 11.012 -4.172 -19.572 1.00 61.00 101 HIS A O 1
ATOM 826 N N . ASP A 1 102 ? 8.832 -4.734 -19.543 1.00 69.75 102 ASP A N 1
ATOM 827 C CA . ASP A 1 102 ? 8.349 -3.418 -19.963 1.00 69.75 102 ASP A CA 1
ATOM 828 C C . ASP A 1 102 ? 8.418 -2.473 -18.751 1.00 69.75 102 ASP A C 1
ATOM 830 O O . ASP A 1 102 ? 7.618 -2.661 -17.822 1.00 69.75 102 ASP A O 1
ATOM 834 N N . PRO A 1 103 ? 9.291 -1.440 -18.767 1.00 71.00 103 PRO A N 1
ATOM 835 C CA . PRO A 1 103 ? 9.444 -0.500 -17.655 1.00 71.00 103 PRO A CA 1
ATOM 836 C C . PRO A 1 103 ? 8.131 0.188 -17.285 1.00 71.00 103 PRO A C 1
ATOM 838 O O . PRO A 1 103 ? 7.944 0.648 -16.159 1.00 71.00 103 PRO A O 1
ATOM 841 N N . ARG A 1 104 ? 7.187 0.275 -18.231 1.00 75.25 104 ARG A N 1
ATOM 842 C CA . ARG A 1 104 ? 5.870 0.872 -17.996 1.00 75.25 104 ARG A CA 1
ATOM 843 C C . ARG A 1 104 ? 5.061 0.119 -16.944 1.00 75.25 104 ARG A C 1
ATOM 845 O O . ARG A 1 104 ? 4.239 0.758 -16.298 1.00 75.25 104 ARG A O 1
ATOM 852 N N . SER A 1 105 ? 5.322 -1.172 -16.735 1.00 81.06 105 SER A N 1
ATOM 853 C CA . SER A 1 105 ? 4.638 -1.973 -15.712 1.00 81.06 105 SER A CA 1
ATOM 854 C C . SER A 1 105 ? 4.862 -1.367 -14.326 1.00 81.06 105 SER A C 1
ATOM 856 O O . SER A 1 105 ? 3.896 -1.018 -13.661 1.00 81.06 105 SER A O 1
ATOM 858 N N . HIS A 1 106 ? 6.118 -1.092 -13.956 1.00 86.81 106 HIS A N 1
ATOM 859 C CA . HIS A 1 106 ? 6.473 -0.450 -12.685 1.00 86.81 106 HIS A CA 1
ATOM 860 C C . HIS A 1 106 ? 5.857 0.947 -12.520 1.00 86.81 106 HIS A C 1
ATOM 862 O O . HIS A 1 106 ? 5.429 1.327 -11.429 1.00 86.81 106 HIS A O 1
ATOM 868 N N . LEU A 1 107 ? 5.762 1.721 -13.607 1.00 86.75 107 LEU A N 1
ATOM 869 C CA . LEU A 1 107 ? 5.122 3.038 -13.573 1.00 86.75 107 LEU A CA 1
ATOM 870 C C . LEU A 1 107 ? 3.613 2.938 -13.297 1.00 86.75 107 LEU A C 1
ATOM 872 O O . LEU A 1 107 ? 3.084 3.706 -12.490 1.00 86.75 107 LEU A O 1
ATOM 876 N N . GLU A 1 108 ? 2.918 2.012 -13.957 1.00 86.38 108 GLU A N 1
ATOM 877 C CA . GLU A 1 108 ? 1.488 1.775 -13.738 1.00 86.38 108 GLU A CA 1
ATOM 878 C C . GLU A 1 108 ? 1.225 1.195 -12.343 1.00 86.38 108 GLU A C 1
ATOM 880 O O . GLU A 1 108 ? 0.310 1.653 -11.655 1.00 86.38 108 GLU A O 1
ATOM 885 N N . THR A 1 109 ? 2.082 0.294 -11.859 1.00 89.44 109 THR A N 1
ATOM 886 C CA . THR A 1 109 ? 2.040 -0.199 -10.478 1.00 89.44 109 THR A CA 1
ATOM 887 C C . THR A 1 109 ? 2.209 0.943 -9.476 1.00 89.44 109 THR A C 1
ATOM 889 O O . THR A 1 109 ? 1.385 1.093 -8.575 1.00 89.44 109 THR A O 1
ATOM 892 N N . ALA A 1 110 ? 3.204 1.820 -9.649 1.00 91.69 110 ALA A N 1
ATOM 893 C CA . ALA A 1 110 ? 3.417 2.970 -8.766 1.00 91.69 110 ALA A CA 1
ATOM 894 C C . ALA A 1 110 ? 2.216 3.934 -8.737 1.00 91.69 110 ALA A C 1
ATOM 896 O O . ALA A 1 110 ? 1.897 4.509 -7.692 1.00 91.69 110 ALA A O 1
ATOM 897 N N . ARG A 1 111 ? 1.534 4.116 -9.876 1.00 90.44 111 ARG A N 1
ATOM 898 C CA . ARG A 1 111 ? 0.276 4.880 -9.956 1.00 90.44 111 ARG A CA 1
ATOM 899 C C . ARG A 1 111 ? -0.847 4.181 -9.201 1.00 90.44 111 ARG A C 1
ATOM 901 O O . ARG A 1 111 ? -1.550 4.831 -8.431 1.00 90.44 111 ARG A O 1
ATOM 908 N N . GLY A 1 112 ? -0.981 2.872 -9.383 1.00 91.12 112 GLY A N 1
ATOM 909 C CA . GLY A 1 112 ? -1.953 2.054 -8.672 1.00 91.12 112 GLY A CA 1
ATOM 910 C C . GLY A 1 112 ? -1.750 2.072 -7.153 1.00 91.12 112 GLY A C 1
ATOM 911 O O . GLY A 1 112 ? -2.717 2.245 -6.417 1.00 91.12 112 GLY A O 1
ATOM 912 N N . ILE A 1 113 ? -0.504 2.006 -6.673 1.00 94.69 113 ILE A N 1
ATOM 913 C CA . ILE A 1 113 ? -0.188 2.171 -5.244 1.00 94.69 113 ILE A CA 1
ATOM 914 C C . ILE A 1 113 ? -0.574 3.578 -4.771 1.00 94.69 113 ILE A C 1
ATOM 916 O O . ILE A 1 113 ? -1.121 3.726 -3.684 1.00 94.69 113 ILE A O 1
ATOM 920 N N . GLY A 1 114 ? -0.360 4.611 -5.594 1.00 94.12 114 GLY A N 1
ATOM 921 C CA . GLY A 1 114 ? -0.831 5.972 -5.310 1.00 94.12 114 GLY A CA 1
ATOM 922 C C . GLY A 1 114 ? -2.338 6.045 -5.040 1.00 94.12 114 GLY A C 1
ATOM 923 O O . GLY A 1 114 ? -2.752 6.659 -4.063 1.00 94.12 114 GLY A O 1
ATOM 924 N N . GLN A 1 115 ? -3.153 5.349 -5.835 1.00 93.69 115 GLN A N 1
ATOM 925 C CA . GLN A 1 115 ? -4.594 5.257 -5.574 1.00 93.69 115 GLN A CA 1
ATOM 926 C C . GLN A 1 115 ? -4.904 4.499 -4.284 1.00 93.69 115 GLN A C 1
ATOM 928 O O . GLN A 1 115 ? -5.778 4.906 -3.525 1.00 93.69 115 GLN A O 1
ATOM 933 N N . VAL A 1 116 ? -4.183 3.411 -4.009 1.00 94.19 116 VAL A N 1
ATOM 934 C CA . VAL A 1 116 ? -4.346 2.666 -2.755 1.00 94.19 116 VAL A CA 1
ATOM 935 C C . VAL A 1 116 ? -4.036 3.549 -1.543 1.00 94.19 116 VAL A C 1
ATOM 937 O O . VAL A 1 116 ? -4.784 3.508 -0.574 1.00 94.19 116 VAL A O 1
ATOM 940 N N . ILE A 1 117 ? -3.002 4.393 -1.614 1.00 95.94 117 ILE A N 1
ATOM 941 C CA . ILE A 1 117 ? -2.669 5.397 -0.589 1.00 95.94 117 ILE A CA 1
ATOM 942 C C . ILE A 1 117 ? -3.830 6.378 -0.391 1.00 95.94 117 ILE A C 1
ATOM 944 O O . ILE A 1 117 ? -4.260 6.593 0.740 1.00 95.94 117 ILE A O 1
ATOM 948 N N . GLU A 1 118 ? -4.355 6.964 -1.471 1.00 94.50 118 GLU A N 1
ATOM 949 C CA . GLU A 1 118 ? -5.477 7.914 -1.403 1.00 94.50 118 GLU A CA 1
ATOM 950 C C . GLU A 1 118 ? -6.705 7.291 -0.734 1.00 94.50 118 GLU A C 1
ATOM 952 O O . GLU A 1 118 ? -7.339 7.911 0.118 1.00 94.50 118 GLU A O 1
ATOM 957 N N . VAL A 1 119 ? -7.012 6.047 -1.087 1.00 94.19 119 VAL A N 1
ATOM 958 C CA . VAL A 1 119 ? -8.156 5.304 -0.563 1.00 94.19 119 VAL A CA 1
ATOM 959 C C . VAL A 1 119 ? -7.947 4.913 0.899 1.00 94.19 119 VAL A C 1
ATOM 961 O O . VAL A 1 119 ? -8.786 5.218 1.743 1.00 94.19 119 VAL A O 1
ATOM 964 N N . ILE A 1 120 ? -6.808 4.303 1.230 1.00 95.38 120 ILE A N 1
ATOM 965 C CA . ILE A 1 120 ? -6.489 3.902 2.604 1.00 95.38 120 ILE A CA 1
ATOM 966 C C . ILE A 1 120 ? -6.393 5.115 3.521 1.00 95.38 120 ILE A C 1
ATOM 968 O O . ILE A 1 120 ? -6.733 4.990 4.689 1.00 95.38 120 ILE A O 1
ATOM 972 N N . SER A 1 121 ? -6.023 6.300 3.027 1.00 95.38 121 SER A N 1
ATOM 973 C CA . SER A 1 121 ? -6.026 7.522 3.844 1.00 95.38 121 SER A CA 1
ATOM 974 C C . SER A 1 121 ? -7.405 7.892 4.411 1.00 95.38 121 SER A C 1
ATOM 976 O O . SER A 1 121 ? -7.484 8.644 5.382 1.00 95.38 121 SER A O 1
ATOM 978 N N . GLN A 1 122 ? -8.484 7.358 3.828 1.00 95.00 122 GLN A N 1
ATOM 979 C CA . GLN A 1 122 ? -9.865 7.561 4.274 1.00 95.00 122 GLN A CA 1
ATOM 980 C C . GLN A 1 122 ? -10.321 6.486 5.269 1.00 95.00 122 GLN A C 1
ATOM 982 O O . GLN A 1 122 ? -11.200 6.751 6.084 1.00 95.00 122 GLN A O 1
ATOM 987 N N . GLY A 1 123 ? -9.700 5.305 5.236 1.00 95.38 123 GLY A N 1
ATOM 988 C CA . GLY A 1 123 ? -10.000 4.178 6.116 1.00 95.38 123 GLY A CA 1
ATOM 989 C C . GLY A 1 123 ? -9.797 2.829 5.429 1.00 95.38 123 GLY A C 1
ATOM 990 O O . GLY A 1 123 ? -9.871 2.703 4.204 1.00 95.38 123 GLY A O 1
ATOM 991 N N . ILE A 1 124 ? -9.585 1.784 6.231 1.00 94.94 124 ILE A N 1
ATOM 992 C CA . ILE A 1 124 ? -9.589 0.395 5.746 1.00 94.94 124 ILE A CA 1
ATOM 993 C C . ILE A 1 124 ? -10.950 -0.021 5.156 1.00 94.94 124 ILE A C 1
ATOM 995 O O . ILE A 1 124 ? -10.939 -0.718 4.137 1.00 94.94 124 ILE A O 1
ATOM 999 N N . PRO A 1 125 ? -12.111 0.397 5.704 1.00 94.75 125 PRO A N 1
ATOM 1000 C CA . PRO A 1 125 ? -13.399 0.047 5.107 1.00 94.75 125 PRO A CA 1
ATOM 1001 C C . PRO A 1 125 ? -13.557 0.561 3.670 1.00 94.75 125 PRO A C 1
ATOM 1003 O O . PRO A 1 125 ? -14.006 -0.190 2.804 1.00 94.75 125 PRO A O 1
ATOM 1006 N N . GLU A 1 126 ? -13.106 1.786 3.387 1.00 92.69 126 GLU A N 1
ATOM 1007 C CA . GLU A 1 126 ? -13.146 2.374 2.040 1.00 92.69 126 GLU A CA 1
ATOM 1008 C C . GLU A 1 126 ? -12.242 1.606 1.064 1.00 92.69 126 GLU A C 1
ATOM 1010 O O . GLU A 1 126 ? -12.621 1.324 -0.076 1.00 92.69 126 GLU A O 1
ATOM 1015 N N . PHE A 1 127 ? -11.069 1.169 1.532 1.00 91.88 127 PHE A N 1
ATOM 1016 C CA . PHE A 1 127 ? -10.200 0.277 0.766 1.00 91.88 127 PHE A CA 1
ATOM 1017 C C . PHE A 1 127 ? -10.859 -1.065 0.454 1.00 91.88 127 PHE A C 1
ATOM 1019 O O . PHE A 1 127 ? -10.834 -1.501 -0.696 1.00 91.88 127 PHE A O 1
ATOM 1026 N N . CYS A 1 128 ? -11.489 -1.702 1.441 1.00 88.69 128 CYS A N 1
ATOM 1027 C CA . CYS A 1 128 ? -12.248 -2.929 1.222 1.00 88.69 128 CYS A CA 1
ATOM 1028 C C . CYS A 1 128 ? -13.390 -2.717 0.218 1.00 88.69 128 CYS A C 1
ATOM 1030 O O . CYS A 1 128 ? -13.563 -3.539 -0.676 1.00 88.69 128 CYS A O 1
ATOM 1032 N N . SER A 1 129 ? -14.133 -1.614 0.322 1.00 89.25 129 SER A N 1
ATOM 1033 C CA . SER A 1 129 ? -15.219 -1.274 -0.604 1.00 89.25 129 SER A CA 1
ATOM 1034 C C . SER A 1 129 ? -14.724 -1.213 -2.054 1.00 89.25 129 SER A C 1
ATOM 1036 O O . SER A 1 129 ? -15.201 -1.966 -2.906 1.00 89.25 129 SER A O 1
ATOM 1038 N N . LYS A 1 130 ? -13.679 -0.413 -2.313 1.00 85.69 130 LYS A N 1
ATOM 1039 C CA . LYS A 1 130 ? -13.094 -0.242 -3.656 1.00 85.69 130 LYS A CA 1
ATOM 1040 C C . LYS A 1 130 ? -12.364 -1.473 -4.176 1.00 85.69 130 LYS A C 1
ATOM 1042 O O . LYS A 1 130 ? -12.255 -1.670 -5.385 1.00 85.69 130 LYS A O 1
ATOM 1047 N N . TRP A 1 131 ? -11.851 -2.299 -3.270 1.00 81.25 131 TRP A N 1
ATOM 1048 C CA . TRP A 1 131 ? -11.314 -3.604 -3.617 1.00 81.25 131 TRP A CA 1
ATOM 1049 C C . TRP A 1 131 ? -12.393 -4.505 -4.219 1.00 81.25 131 TRP A C 1
ATOM 1051 O O . TRP A 1 131 ? -12.195 -5.080 -5.286 1.00 81.25 131 TRP A O 1
ATOM 1061 N N . PHE A 1 132 ? -13.534 -4.642 -3.537 1.00 76.75 132 PHE A N 1
ATOM 1062 C CA . PHE A 1 132 ? -14.598 -5.550 -3.966 1.00 76.75 132 PHE A CA 1
ATOM 1063 C C . PHE A 1 132 ? -15.354 -5.055 -5.204 1.00 76.75 132 PHE A C 1
ATOM 1065 O O . PHE A 1 132 ? -15.956 -5.877 -5.895 1.00 76.75 132 PHE A O 1
ATOM 1072 N N . SER A 1 133 ? -15.309 -3.754 -5.505 1.00 76.19 133 SER A N 1
ATOM 1073 C CA . SER A 1 133 ? -15.873 -3.179 -6.730 1.00 76.19 133 SER A CA 1
ATOM 1074 C C . SER A 1 133 ? -14.926 -3.201 -7.940 1.00 76.19 133 SER A C 1
ATOM 1076 O O . SER A 1 133 ? -15.316 -2.736 -9.006 1.00 76.19 133 SER A O 1
ATOM 1078 N N . ASP A 1 134 ? -13.710 -3.756 -7.813 1.00 69.81 134 ASP A N 1
ATOM 1079 C CA . ASP A 1 134 ? -12.663 -3.736 -8.851 1.00 69.81 134 ASP A CA 1
ATOM 1080 C C . ASP A 1 134 ? -12.292 -2.304 -9.330 1.00 69.81 134 ASP A C 1
ATOM 1082 O O . ASP A 1 134 ? -11.786 -2.113 -10.439 1.00 69.81 134 ASP A O 1
ATOM 1086 N N . ASP A 1 135 ? -12.507 -1.280 -8.494 1.00 75.38 135 ASP A N 1
ATOM 1087 C CA . ASP A 1 135 ? -12.272 0.131 -8.852 1.00 75.38 135 ASP A CA 1
ATOM 1088 C C . ASP A 1 135 ? -10.805 0.569 -8.692 1.00 75.38 135 ASP A C 1
ATOM 1090 O O . ASP A 1 135 ? -10.428 1.684 -9.068 1.00 75.38 135 ASP A O 1
ATOM 1094 N N . LEU A 1 136 ? -9.953 -0.296 -8.138 1.00 75.50 136 LEU A N 1
ATOM 1095 C CA . LEU A 1 136 ? -8.523 -0.038 -7.986 1.00 75.50 136 LEU A CA 1
ATOM 1096 C C . LEU A 1 136 ? -7.778 -0.335 -9.293 1.00 75.50 136 LEU A C 1
ATOM 1098 O O . LEU A 1 136 ? -7.911 -1.420 -9.857 1.00 75.50 136 LEU A O 1
ATOM 1102 N N . VAL A 1 137 ? -6.898 0.575 -9.735 1.00 72.81 137 VAL A N 1
ATOM 1103 C CA . VAL A 1 137 ? -6.049 0.352 -10.927 1.00 72.81 137 VAL A CA 1
ATOM 1104 C C . VAL A 1 137 ? -5.230 -0.933 -10.813 1.00 72.81 137 VAL A C 1
ATOM 1106 O O . VAL A 1 137 ? -5.104 -1.660 -11.797 1.00 72.81 137 VAL A O 1
ATOM 1109 N N . LEU A 1 138 ? -4.738 -1.254 -9.612 1.00 71.00 138 LEU A N 1
ATOM 1110 C CA . LEU A 1 138 ? -4.017 -2.504 -9.370 1.00 71.00 138 LEU A CA 1
ATOM 1111 C C . LEU A 1 138 ? -4.899 -3.757 -9.513 1.00 71.00 138 LEU A C 1
ATOM 1113 O O . LEU A 1 138 ? -4.379 -4.828 -9.807 1.00 71.00 138 LEU A O 1
ATOM 1117 N N . GLY A 1 139 ? -6.217 -3.637 -9.320 1.00 60.41 139 GLY A N 1
ATOM 1118 C CA . GLY A 1 139 ? -7.173 -4.732 -9.520 1.00 60.41 139 GLY A CA 1
ATOM 1119 C C . GLY A 1 139 ? -7.386 -5.065 -10.998 1.00 60.41 139 GLY A C 1
ATOM 1120 O O . GLY A 1 139 ? -7.840 -6.158 -11.333 1.00 60.41 139 GLY A O 1
ATOM 1121 N N . GLY A 1 140 ? -6.985 -4.146 -11.884 1.00 55.97 140 GLY A N 1
ATOM 1122 C CA . GLY A 1 140 ? -7.229 -4.216 -13.313 1.00 55.97 140 GLY A CA 1
ATOM 1123 C C . GLY A 1 140 ? -8.699 -3.950 -13.623 1.00 55.97 140 GLY A C 1
ATOM 1124 O O . GLY A 1 140 ? -9.599 -4.546 -13.041 1.00 55.97 140 GLY A O 1
ATOM 1125 N N . LYS A 1 141 ? -8.975 -3.090 -14.611 1.00 52.94 141 LYS A N 1
ATOM 1126 C CA . LYS A 1 141 ? -10.333 -3.017 -15.155 1.00 52.94 141 LYS A CA 1
ATOM 1127 C C . LYS A 1 141 ? -10.658 -4.393 -15.729 1.00 52.94 141 LYS A C 1
ATOM 1129 O O . LYS A 1 141 ? -10.139 -4.738 -16.796 1.00 52.94 141 LYS A O 1
ATOM 1134 N N . LYS A 1 142 ? -11.557 -5.153 -15.094 1.00 45.91 142 LYS A N 1
ATOM 1135 C CA . LYS A 1 142 ? -12.361 -6.111 -15.851 1.00 45.91 142 LYS A CA 1
ATOM 1136 C C . LYS A 1 142 ? -13.062 -5.245 -16.880 1.00 45.91 142 LYS A C 1
ATOM 1138 O O . LYS A 1 142 ? -13.974 -4.495 -16.548 1.00 45.91 142 LYS A O 1
ATOM 1143 N N . LYS A 1 143 ? -12.597 -5.263 -18.131 1.00 38.47 143 LYS A N 1
ATOM 1144 C CA . LYS A 1 143 ? -13.475 -4.868 -19.223 1.00 38.47 143 LYS A CA 1
ATOM 1145 C C . LYS A 1 143 ? -14.683 -5.776 -19.042 1.00 38.47 143 LYS A C 1
ATOM 1147 O O . LYS A 1 143 ? -14.596 -6.961 -19.351 1.00 38.47 143 LYS A O 1
ATOM 1152 N N . MET A 1 144 ? -15.771 -5.248 -18.481 1.00 35.00 144 MET A N 1
ATOM 1153 C CA . MET A 1 144 ? -17.080 -5.789 -18.771 1.00 35.00 144 MET A CA 1
ATOM 1154 C C . MET A 1 144 ? -17.132 -5.738 -20.288 1.00 35.00 144 MET A C 1
ATOM 1156 O O . MET A 1 144 ? -17.244 -4.671 -20.892 1.00 35.00 144 MET A O 1
ATOM 1160 N N . SER A 1 145 ? -16.910 -6.894 -20.905 1.00 35.31 145 SER A N 1
ATOM 1161 C CA . SER A 1 145 ? -17.459 -7.170 -22.209 1.00 35.31 145 SER A CA 1
ATOM 1162 C C . SER A 1 145 ? -18.954 -6.957 -22.028 1.00 35.31 145 SER A C 1
ATOM 1164 O O . SER A 1 145 ? -19.677 -7.864 -21.631 1.00 35.31 145 SER A O 1
ATOM 1166 N N . ALA A 1 146 ? -19.405 -5.727 -22.262 1.00 37.97 146 ALA A N 1
ATOM 1167 C CA . ALA A 1 146 ? -20.743 -5.481 -22.746 1.00 37.97 146 ALA A CA 1
ATOM 1168 C C . ALA A 1 146 ? -20.785 -6.111 -24.143 1.00 37.97 146 ALA A C 1
ATOM 1170 O O . ALA A 1 146 ? -20.666 -5.439 -25.163 1.00 37.97 146 ALA A O 1
ATOM 1171 N N . VAL A 1 147 ? -20.847 -7.443 -24.173 1.00 37.44 147 VAL A N 1
ATOM 1172 C CA . VAL A 1 147 ? -21.491 -8.156 -25.262 1.00 37.44 147 VAL A CA 1
ATOM 1173 C C . VAL A 1 147 ? -22.959 -7.841 -25.030 1.00 37.44 147 VAL A C 1
ATOM 1175 O O . VAL A 1 147 ? -23.605 -8.443 -24.178 1.00 37.44 147 VAL A O 1
ATOM 1178 N N . HIS A 1 148 ? -23.412 -6.763 -25.668 1.00 35.34 148 HIS A N 1
ATOM 1179 C CA . HIS A 1 148 ? -24.833 -6.554 -25.865 1.00 35.34 148 HIS A CA 1
ATOM 1180 C C . HIS A 1 148 ? -25.379 -7.751 -26.643 1.00 35.34 148 HIS A C 1
ATOM 1182 O O . HIS A 1 148 ? -24.721 -8.243 -27.564 1.00 35.34 148 HIS A O 1
ATOM 1188 N N . GLU A 1 149 ? -26.535 -8.204 -26.164 1.00 34.28 149 GLU A N 1
ATOM 1189 C CA . GLU A 1 149 ? -27.435 -9.206 -26.741 1.00 34.28 149 GLU A CA 1
ATOM 1190 C C . GL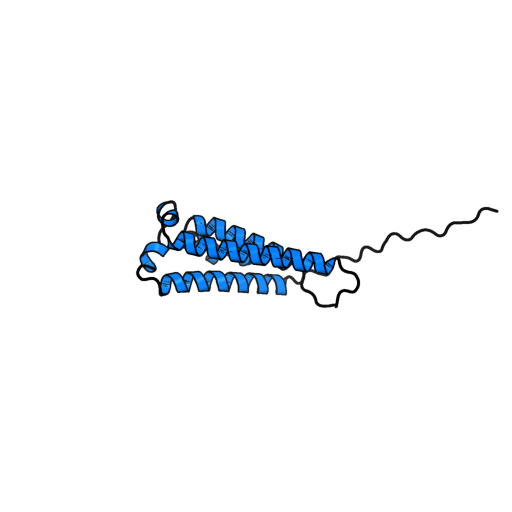U A 1 149 ? -27.650 -9.057 -28.251 1.00 34.28 149 GLU A C 1
ATOM 1192 O O . GLU A 1 149 ? -27.667 -7.907 -28.752 1.00 34.28 149 GLU A O 1
#

Secondary structure (DSSP, 8-state):
--PPPPP-PPP--PPPPPP-HHHHHHHHHHHHHHHHHHHHHHHHHSTTHHHHTT-BHHHHHHSHHHHHHHHHHHHHHHHHHHHHHHHHHHHTSTTPPTT---THHHHHHHHHHHHHHHHHTTBHHHHHHHHHTT-SGGG----------

Radius of gyration: 22.18 Å; chains: 1; bounding box: 54×27×85 Å